Protein AF-A0A2T1NBY7-F1 (afdb_monomer)

Radius of gyration: 19.7 Å; Cα contacts (8 Å, |Δi|>4): 237; chains: 1; bounding box: 70×28×47 Å

Secondary structure (DSSP, 8-state):
-HHHHHHHHHHHHHHHHHHHHHHHT-S-EEEE--GGGEEEETTEEEEEEEEE-SSTT-SEEEEEEEE--TTGGG--HHHHSEEE-GGGS--B-HHHHSTTS-HHHHHHHHHH-S-EEEEEEPPGGG-TT---TT--EEEEEEEEEEEEES------SSS-TT--

Foldseek 3Di:
DVVVVVVVVVVVVVVVVVVVVVLVPQQEAEEEAEPVQWDDDDQWIKGKDWAQAPPPVFGIKIWIWIQDDDPSVPDAPQRQFDFDQPVVDDHDHCHPPCNPPHQVRVQVSLQSHNWYKYKYFDPPVPCPPDPDPRRGITITIIDTPGMDTHDDDDCPDPDDPNDD

pLDDT: mean 77.25, std 17.57, range [37.25, 96.12]

Structure (mmCIF, N/CA/C/O backbone):
data_AF-A0A2T1NBY7-F1
#
_entry.id   AF-A0A2T1NBY7-F1
#
loop_
_atom_site.group_PDB
_atom_site.id
_atom_site.type_symbol
_atom_site.label_atom_id
_atom_site.label_alt_id
_atom_site.label_comp_id
_atom_site.label_asym_id
_atom_site.label_entity_id
_atom_site.label_seq_id
_atom_site.pdbx_PDB_ins_code
_atom_site.Cartn_x
_atom_site.Cartn_y
_atom_site.Cartn_z
_atom_site.occupancy
_atom_site.B_iso_or_equiv
_atom_site.auth_seq_id
_atom_site.auth_comp_id
_atom_site.auth_asym_id
_atom_site.auth_atom_id
_atom_site.pdbx_PDB_model_num
ATOM 1 N N . MET A 1 1 ? -47.421 11.038 14.781 1.00 55.09 1 MET A N 1
ATOM 2 C CA . MET A 1 1 ? -46.393 10.100 15.296 1.00 55.09 1 MET A CA 1
ATOM 3 C C . MET A 1 1 ? -46.139 8.889 14.393 1.00 55.09 1 MET A C 1
ATOM 5 O O . MET A 1 1 ? -44.978 8.631 14.119 1.00 55.09 1 MET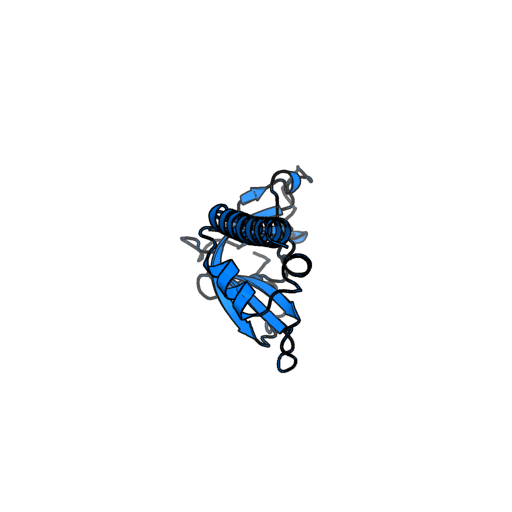 A O 1
ATOM 9 N N . LYS A 1 2 ? -47.152 8.184 13.850 1.00 57.88 2 LYS A N 1
ATOM 10 C CA . LYS A 1 2 ? -46.925 7.004 12.975 1.00 57.88 2 LYS A CA 1
ATOM 11 C C . LYS A 1 2 ? -46.139 7.286 11.675 1.00 57.88 2 LYS A C 1
ATOM 13 O O . LYS A 1 2 ? -45.288 6.488 11.311 1.00 57.88 2 LYS A O 1
ATOM 18 N N . LYS A 1 3 ? -46.366 8.426 11.003 1.00 56.09 3 LYS A N 1
ATOM 19 C CA . LYS A 1 3 ? -45.657 8.783 9.751 1.00 56.09 3 LYS A CA 1
ATOM 20 C C . LYS A 1 3 ? -44.161 9.077 9.953 1.00 56.09 3 LYS A C 1
ATOM 22 O O . LYS A 1 3 ? -43.356 8.705 9.111 1.00 56.09 3 LYS A O 1
ATOM 27 N N . SER A 1 4 ? -43.781 9.682 11.080 1.00 57.12 4 SER A N 1
ATOM 28 C CA . SER A 1 4 ? -42.384 10.027 11.389 1.00 57.12 4 SER A CA 1
ATOM 29 C C . SER A 1 4 ? -41.517 8.791 11.651 1.00 57.12 4 SER A C 1
ATOM 31 O O . SER A 1 4 ? -40.370 8.753 11.226 1.00 57.12 4 SER A O 1
ATOM 33 N N . ILE A 1 5 ? -42.080 7.753 12.281 1.00 62.75 5 ILE A N 1
ATOM 34 C CA . ILE A 1 5 ? -41.383 6.479 12.535 1.00 62.75 5 ILE A CA 1
ATOM 35 C C . ILE A 1 5 ? -41.099 5.742 11.218 1.00 62.75 5 ILE A C 1
ATOM 37 O O . ILE A 1 5 ? -40.016 5.195 11.037 1.00 62.75 5 ILE A O 1
ATOM 41 N N . ILE A 1 6 ? -42.044 5.786 10.273 1.00 64.69 6 ILE A N 1
ATOM 42 C CA . ILE A 1 6 ? -41.885 5.174 8.947 1.00 64.69 6 ILE A CA 1
ATOM 43 C C . ILE A 1 6 ? -40.758 5.862 8.165 1.00 64.69 6 ILE A C 1
ATOM 45 O O . ILE A 1 6 ? -39.926 5.180 7.577 1.00 64.69 6 ILE A O 1
ATOM 49 N N . ILE A 1 7 ? -40.678 7.196 8.208 1.00 63.38 7 ILE A N 1
ATOM 50 C CA . ILE A 1 7 ? -39.623 7.960 7.518 1.00 63.38 7 ILE A CA 1
ATOM 51 C C . ILE A 1 7 ? -38.240 7.656 8.111 1.00 63.38 7 ILE A C 1
ATOM 53 O O . ILE A 1 7 ? -37.296 7.429 7.360 1.00 63.38 7 ILE A O 1
ATOM 57 N N . ILE A 1 8 ? -38.124 7.587 9.442 1.00 64.56 8 ILE A N 1
ATOM 58 C CA . ILE A 1 8 ? -36.864 7.245 10.125 1.00 64.56 8 ILE A CA 1
ATOM 59 C C . ILE A 1 8 ? -36.434 5.811 9.785 1.00 64.56 8 ILE A C 1
ATOM 61 O O . ILE A 1 8 ? -35.259 5.564 9.520 1.00 64.56 8 ILE A O 1
ATOM 65 N N . SER A 1 9 ? -37.384 4.875 9.730 1.00 59.69 9 SER A N 1
ATOM 66 C CA . SER A 1 9 ? -37.110 3.486 9.360 1.00 59.69 9 SER A CA 1
ATOM 67 C C . SER A 1 9 ? -36.673 3.351 7.897 1.00 59.69 9 SER A C 1
ATOM 69 O O . SER A 1 9 ? -35.717 2.628 7.629 1.00 59.69 9 SER A O 1
ATOM 71 N N . LEU A 1 10 ? -37.292 4.087 6.964 1.00 60.09 10 LEU A N 1
ATOM 72 C CA . LEU A 1 10 ? -36.858 4.122 5.562 1.00 60.09 10 LEU A CA 1
ATOM 73 C C . LEU A 1 10 ? -35.451 4.712 5.405 1.00 60.09 10 LEU A C 1
ATOM 75 O O . LEU A 1 10 ? -34.654 4.185 4.631 1.00 60.09 10 LEU A O 1
ATOM 79 N N . LEU A 1 11 ? -35.128 5.765 6.161 1.00 62.56 11 LEU A N 1
ATOM 80 C CA . LEU A 1 11 ? -33.793 6.363 6.160 1.00 62.56 11 LEU A CA 1
ATOM 81 C C . LEU A 1 11 ? -32.736 5.364 6.646 1.00 62.56 11 LEU A C 1
ATOM 83 O O . LEU A 1 11 ? -31.733 5.165 5.966 1.00 62.56 11 LEU A O 1
ATOM 87 N N . LEU A 1 12 ? -32.992 4.659 7.750 1.00 61.12 12 LEU A N 1
ATOM 88 C CA . LEU A 1 12 ? -32.092 3.624 8.276 1.00 61.12 12 LEU A CA 1
ATOM 89 C C . LEU A 1 12 ? -31.855 2.477 7.284 1.00 61.12 12 LEU A C 1
ATOM 91 O O . LEU A 1 12 ? -30.714 2.059 7.100 1.00 61.12 12 LEU A O 1
ATOM 95 N N . VAL A 1 13 ? -32.901 2.005 6.599 1.00 58.41 13 VAL A N 1
ATOM 96 C CA . VAL A 1 13 ? -32.767 0.956 5.574 1.00 58.41 13 VAL A CA 1
ATOM 97 C C . VAL A 1 13 ? -31.959 1.460 4.375 1.00 58.41 13 VAL A C 1
ATOM 99 O O . VAL A 1 13 ? -31.085 0.749 3.888 1.00 58.41 13 VAL A O 1
ATOM 102 N N . SER A 1 14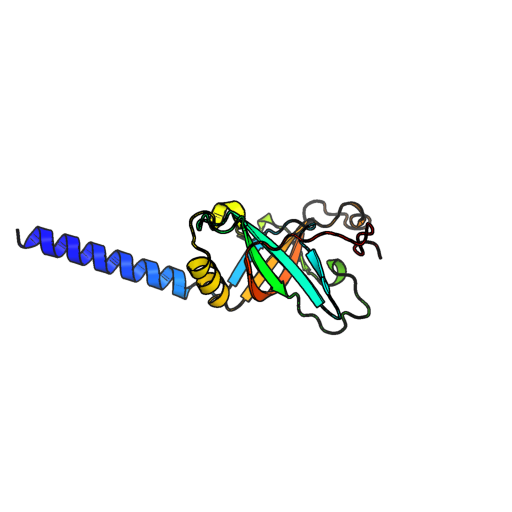 ? -32.181 2.700 3.931 1.00 58.06 14 SER A N 1
ATOM 103 C CA . SER A 1 14 ? -31.444 3.269 2.795 1.00 58.06 14 SER A CA 1
ATOM 104 C C . SER A 1 14 ? -29.946 3.453 3.073 1.00 58.06 14 SER A C 1
ATOM 106 O O . SER A 1 14 ? -29.131 3.194 2.191 1.00 58.06 14 SER A O 1
ATOM 108 N N . VAL A 1 15 ? -29.570 3.817 4.306 1.00 57.75 15 VAL A N 1
ATOM 109 C CA . VAL A 1 15 ? -28.163 3.941 4.728 1.00 57.75 15 VAL A CA 1
ATOM 110 C C . VAL A 1 15 ? -27.475 2.572 4.782 1.00 57.75 15 VAL A C 1
ATOM 112 O O . VAL A 1 15 ? -26.313 2.448 4.405 1.00 57.75 15 VAL A O 1
ATOM 115 N N . LEU A 1 16 ? -28.189 1.525 5.207 1.00 55.16 16 LEU A N 1
ATOM 116 C CA . LEU A 1 16 ? -27.653 0.160 5.249 1.00 55.16 16 LEU A CA 1
ATOM 117 C C . LEU A 1 16 ? -27.436 -0.428 3.846 1.00 55.16 16 LEU A C 1
ATOM 119 O O . LEU A 1 16 ? -26.440 -1.113 3.624 1.00 55.16 16 LEU A O 1
ATOM 123 N N . VAL A 1 17 ? -28.334 -0.142 2.898 1.00 53.25 17 VAL A N 1
ATOM 124 C CA . VAL A 1 17 ? -28.222 -0.626 1.510 1.00 53.25 17 VAL A CA 1
ATOM 125 C C . VAL A 1 17 ? -27.058 0.050 0.781 1.00 53.25 17 VAL A C 1
ATOM 127 O O . VAL A 1 17 ? -26.239 -0.638 0.178 1.00 53.25 17 VAL A O 1
ATOM 130 N N . THR A 1 18 ? -26.899 1.371 0.906 1.00 52.09 18 THR A N 1
ATOM 131 C CA . THR A 1 18 ? -25.773 2.081 0.270 1.00 52.09 18 THR A CA 1
ATOM 132 C C . THR A 1 18 ? -24.419 1.713 0.880 1.00 52.09 18 THR A C 1
ATOM 134 O O . THR A 1 18 ? -23.425 1.633 0.157 1.00 52.09 18 THR A O 1
ATOM 137 N N . ALA A 1 19 ? -24.366 1.427 2.186 1.00 52.44 19 ALA A N 1
ATOM 138 C CA . ALA A 1 19 ? -23.160 0.914 2.834 1.00 52.44 19 ALA A CA 1
ATOM 139 C C . ALA A 1 19 ? -22.764 -0.474 2.298 1.00 52.44 19 ALA A C 1
ATOM 141 O O . ALA A 1 19 ? -21.585 -0.713 2.037 1.00 52.44 19 ALA A O 1
ATOM 142 N N . GLN A 1 20 ? -23.733 -1.371 2.077 1.00 46.75 20 GLN A N 1
ATOM 143 C CA . GLN A 1 20 ? -23.472 -2.686 1.481 1.00 46.75 20 GLN A CA 1
ATOM 144 C C . GLN A 1 20 ? -23.059 -2.594 0.008 1.00 46.75 20 GLN A C 1
ATOM 146 O O . GLN A 1 20 ? -22.158 -3.320 -0.405 1.00 46.75 20 GLN A O 1
ATOM 151 N N . ASP A 1 21 ? -23.638 -1.683 -0.775 1.00 45.06 21 ASP A N 1
ATOM 152 C CA . ASP A 1 21 ? -23.260 -1.499 -2.182 1.00 45.06 21 ASP A CA 1
ATOM 153 C C . ASP A 1 21 ? -21.846 -0.917 -2.344 1.00 45.06 21 ASP A C 1
ATOM 155 O O . ASP A 1 21 ? -21.117 -1.318 -3.256 1.00 45.06 21 ASP A O 1
ATOM 159 N N . LYS A 1 22 ? -21.396 -0.058 -1.416 1.00 46.72 22 LYS A N 1
ATOM 160 C CA . LYS A 1 22 ? -19.999 0.411 -1.381 1.00 46.72 22 LYS A CA 1
ATOM 161 C C . LYS A 1 22 ? -19.016 -0.735 -1.089 1.00 46.72 22 LYS A C 1
ATOM 163 O O . LYS A 1 22 ? -17.926 -0.757 -1.649 1.00 46.72 22 LYS A O 1
ATOM 168 N N . ILE A 1 23 ? -19.424 -1.712 -0.272 1.00 49.00 23 ILE A N 1
ATOM 169 C CA . ILE A 1 23 ? -18.647 -2.927 0.039 1.00 49.00 23 ILE A CA 1
ATOM 170 C C . ILE A 1 23 ? -18.718 -3.954 -1.110 1.00 49.00 23 ILE A C 1
ATOM 172 O O . ILE A 1 23 ? -17.794 -4.736 -1.304 1.00 49.00 23 ILE A O 1
ATOM 176 N N . ARG A 1 24 ? -19.794 -3.967 -1.910 1.00 41.50 24 ARG A N 1
ATOM 177 C CA . ARG A 1 24 ? -19.996 -4.953 -2.989 1.00 41.50 24 ARG A CA 1
ATOM 178 C C . ARG A 1 24 ? -19.312 -4.582 -4.312 1.00 41.50 24 ARG A C 1
ATOM 180 O O . ARG A 1 24 ? -19.078 -5.472 -5.127 1.00 41.50 24 ARG A O 1
ATOM 187 N N . ASN A 1 25 ? -18.952 -3.312 -4.513 1.00 48.59 25 ASN A N 1
ATOM 188 C CA . ASN A 1 25 ? -18.235 -2.828 -5.705 1.00 48.59 25 ASN A CA 1
ATOM 189 C C . ASN A 1 25 ? -16.700 -2.759 -5.558 1.00 48.59 25 ASN A C 1
ATOM 191 O O . ASN A 1 25 ? -16.013 -2.343 -6.488 1.00 48.59 25 ASN A O 1
ATOM 195 N N . SER A 1 26 ? -16.128 -3.206 -4.440 1.00 59.12 26 SER A N 1
ATOM 196 C CA . SER A 1 26 ? -14.699 -3.071 -4.125 1.00 59.12 26 SER A CA 1
ATOM 197 C C . SER A 1 26 ? -13.826 -4.189 -4.732 1.00 59.12 26 SER A C 1
ATOM 199 O O . SER A 1 26 ? -13.083 -4.881 -4.034 1.00 59.12 26 SER A O 1
ATOM 201 N N . ASN A 1 27 ? -13.935 -4.435 -6.043 1.00 79.31 27 ASN A N 1
ATOM 202 C CA . ASN A 1 27 ? -13.126 -5.472 -6.705 1.00 79.31 27 ASN A CA 1
ATOM 203 C C . ASN A 1 27 ? -11.653 -5.076 -6.869 1.00 79.31 27 ASN A C 1
ATOM 205 O O . ASN A 1 27 ? -10.809 -5.963 -7.012 1.00 79.31 27 ASN A O 1
ATOM 209 N N . GLU A 1 28 ? -11.364 -3.777 -6.915 1.00 89.88 28 GLU A N 1
ATOM 210 C CA . GLU A 1 28 ? -10.041 -3.210 -7.166 1.00 89.88 28 GLU A CA 1
ATOM 211 C C . GLU A 1 28 ? -9.844 -1.970 -6.286 1.00 89.88 28 GLU A C 1
ATOM 213 O O . GLU A 1 28 ? -10.770 -1.177 -6.119 1.00 89.88 28 GLU A O 1
ATOM 218 N N . LEU A 1 29 ? -8.647 -1.818 -5.722 1.00 93.56 29 LEU A N 1
ATOM 219 C CA . LEU A 1 29 ? -8.209 -0.626 -4.998 1.00 93.56 29 LEU A CA 1
ATOM 220 C C . LEU A 1 29 ? -6.885 -0.152 -5.575 1.00 93.56 29 LEU A C 1
ATOM 222 O O . LEU A 1 29 ? -5.963 -0.950 -5.714 1.00 93.56 29 LEU A O 1
ATOM 226 N N . TYR A 1 30 ? -6.771 1.143 -5.839 1.00 94.69 30 TYR A N 1
ATOM 227 C CA . TYR A 1 30 ? -5.539 1.773 -6.297 1.00 94.69 30 TYR A CA 1
ATOM 228 C C . TYR A 1 30 ? -5.043 2.722 -5.211 1.00 94.69 30 TYR A C 1
ATOM 230 O O . TYR A 1 30 ? -5.732 3.680 -4.866 1.00 94.69 30 TYR A O 1
ATOM 238 N N . ILE A 1 31 ? -3.868 2.451 -4.648 1.00 96.12 31 ILE A N 1
ATOM 239 C CA . ILE A 1 31 ? -3.284 3.235 -3.556 1.00 96.12 31 ILE A CA 1
ATOM 240 C C . ILE A 1 31 ? -2.008 3.891 -4.055 1.00 96.12 31 ILE A C 1
ATOM 242 O O . ILE A 1 31 ? -1.108 3.213 -4.549 1.00 96.12 31 ILE A O 1
ATOM 246 N N . TYR A 1 32 ? -1.905 5.203 -3.879 1.00 95.25 32 TYR A N 1
ATOM 247 C CA . TYR A 1 32 ? -0.649 5.902 -4.093 1.00 95.25 32 TYR A CA 1
ATOM 248 C C . TYR A 1 32 ? 0.249 5.776 -2.863 1.00 95.25 32 TYR A C 1
ATOM 250 O O . TYR A 1 32 ? -0.145 6.148 -1.756 1.00 95.25 32 TYR A O 1
ATOM 258 N N . ILE A 1 33 ? 1.464 5.273 -3.063 1.00 94.19 33 ILE A N 1
ATOM 259 C CA . ILE A 1 33 ? 2.501 5.144 -2.039 1.00 94.19 33 ILE A CA 1
ATOM 260 C C . ILE A 1 33 ? 3.771 5.785 -2.585 1.00 94.19 33 ILE A C 1
ATOM 262 O O . ILE A 1 33 ? 4.161 5.503 -3.711 1.00 94.19 33 ILE A O 1
ATOM 266 N N . GLU A 1 34 ? 4.437 6.632 -1.804 1.00 88.25 34 GLU A N 1
ATOM 267 C CA . GLU A 1 34 ? 5.725 7.217 -2.200 1.00 88.25 34 GLU A CA 1
ATOM 268 C C . GLU A 1 34 ? 6.806 6.142 -2.393 1.00 88.25 34 GLU A C 1
ATOM 270 O O . GLU A 1 34 ? 6.856 5.150 -1.665 1.00 88.25 34 GLU A O 1
ATOM 275 N N . ASN A 1 35 ? 7.707 6.347 -3.355 1.00 81.69 35 ASN A N 1
ATOM 276 C CA . ASN A 1 35 ? 8.709 5.347 -3.747 1.00 81.69 35 ASN A CA 1
ATOM 277 C C . ASN A 1 35 ? 9.734 5.029 -2.644 1.00 81.69 35 ASN A C 1
ATOM 279 O O . ASN A 1 35 ? 10.396 3.995 -2.689 1.00 81.69 35 ASN A O 1
ATOM 283 N N . THR A 1 36 ? 9.842 5.901 -1.645 1.00 81.62 36 THR A N 1
ATOM 284 C CA . THR A 1 36 ? 10.651 5.738 -0.434 1.00 81.62 36 THR A CA 1
ATOM 285 C C . THR A 1 36 ? 10.092 4.683 0.519 1.00 81.62 36 THR A C 1
ATOM 287 O O . THR A 1 36 ? 10.841 4.161 1.338 1.00 81.62 36 THR A O 1
ATOM 290 N N . ASN A 1 37 ? 8.811 4.323 0.397 1.00 87.50 37 ASN A N 1
ATOM 291 C CA . ASN A 1 37 ? 8.153 3.338 1.258 1.00 87.50 37 ASN A CA 1
ATOM 292 C C . ASN A 1 37 ? 8.136 1.934 0.636 1.00 87.50 37 ASN A C 1
ATOM 294 O O . ASN A 1 37 ? 7.167 1.181 0.767 1.00 87.50 37 ASN A O 1
ATOM 298 N N . PHE A 1 38 ? 9.212 1.585 -0.067 1.00 87.50 38 PHE A N 1
ATOM 299 C CA . PHE A 1 38 ? 9.431 0.255 -0.617 1.00 87.50 38 PHE A CA 1
ATOM 300 C C . PHE A 1 38 ? 10.618 -0.405 0.080 1.00 87.50 38 PHE A C 1
ATOM 302 O O . PHE A 1 38 ? 11.657 0.212 0.307 1.00 87.50 38 PHE A O 1
ATOM 309 N N . ILE A 1 39 ? 10.459 -1.682 0.411 1.00 85.00 39 ILE A N 1
ATOM 310 C CA . ILE A 1 39 ? 11.435 -2.489 1.138 1.00 85.00 39 ILE A CA 1
ATOM 311 C C . ILE A 1 39 ? 11.750 -3.721 0.299 1.00 85.00 39 ILE A C 1
ATOM 313 O O . ILE A 1 39 ? 10.844 -4.425 -0.154 1.00 85.00 39 ILE A O 1
ATOM 317 N N . SER A 1 40 ? 13.037 -4.008 0.122 1.00 78.81 40 SER A N 1
ATOM 318 C CA . SER A 1 40 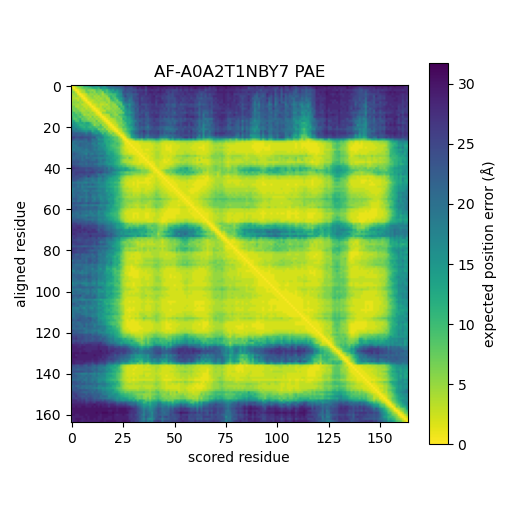? 13.485 -5.273 -0.456 1.00 78.81 40 SER A CA 1
ATOM 319 C C . SER A 1 40 ? 13.526 -6.352 0.623 1.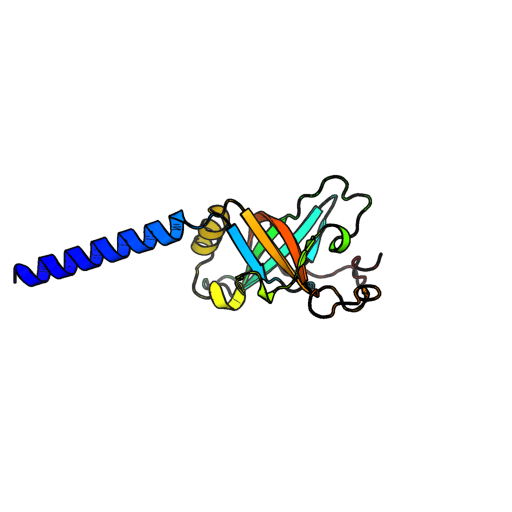00 78.81 40 SER A C 1
ATOM 321 O O . SER A 1 40 ? 14.119 -6.156 1.682 1.00 78.81 40 SER A O 1
ATOM 323 N N . GLY A 1 41 ? 12.909 -7.495 0.349 1.00 71.62 41 GLY A N 1
ATOM 324 C CA . GLY A 1 41 ? 13.035 -8.721 1.129 1.00 71.62 41 GLY A CA 1
ATOM 325 C C . GLY A 1 41 ? 13.814 -9.789 0.364 1.00 71.62 41 GLY A C 1
ATOM 326 O O . GLY A 1 41 ? 14.264 -9.577 -0.763 1.00 71.62 41 GLY A O 1
ATOM 327 N N . VAL A 1 42 ? 13.951 -10.972 0.967 1.00 70.75 42 VAL A N 1
ATOM 328 C CA . VAL A 1 42 ? 14.423 -12.161 0.244 1.00 70.75 42 VAL A CA 1
ATOM 329 C C . VAL A 1 42 ? 13.325 -12.562 -0.738 1.00 70.75 42 VAL A C 1
ATOM 331 O O . VAL A 1 42 ? 12.214 -12.876 -0.311 1.00 70.75 42 VAL A O 1
ATOM 334 N N . LEU A 1 43 ? 13.623 -12.515 -2.041 1.00 72.50 43 LEU A N 1
ATOM 335 C CA . LEU A 1 43 ? 12.693 -12.889 -3.117 1.00 72.50 43 LEU A CA 1
ATOM 336 C C . LEU A 1 43 ? 11.341 -12.159 -3.062 1.00 72.50 43 LEU A C 1
ATOM 338 O O . LEU A 1 43 ? 10.314 -12.730 -3.418 1.00 72.50 43 LEU A O 1
ATOM 342 N N . SER A 1 44 ? 11.314 -10.917 -2.582 1.00 77.44 44 SER A N 1
ATOM 343 C CA . SER A 1 44 ? 10.089 -10.115 -2.505 1.00 77.44 44 SER A CA 1
ATOM 344 C C . SER A 1 44 ? 10.409 -8.629 -2.457 1.00 77.44 44 SER A C 1
ATOM 346 O O . SER A 1 44 ? 11.445 -8.217 -1.934 1.00 77.44 44 SER A O 1
ATOM 348 N N . TYR A 1 45 ? 9.486 -7.820 -2.965 1.00 87.19 45 TYR A N 1
ATOM 349 C CA . TYR A 1 45 ? 9.439 -6.394 -2.674 1.00 87.19 45 TYR A CA 1
ATOM 350 C C . TYR A 1 45 ? 8.150 -6.106 -1.918 1.00 87.19 45 TYR A C 1
ATOM 352 O O . TYR A 1 45 ? 7.087 -6.594 -2.292 1.00 87.19 45 TYR A O 1
ATOM 360 N N . ASN A 1 46 ? 8.238 -5.306 -0.862 1.00 89.75 46 ASN A N 1
ATOM 361 C CA . ASN A 1 46 ? 7.077 -4.866 -0.106 1.00 89.75 46 ASN A CA 1
ATOM 362 C C . ASN A 1 46 ? 6.919 -3.358 -0.259 1.00 89.75 46 ASN A C 1
ATOM 364 O O . ASN A 1 46 ? 7.889 -2.623 -0.112 1.00 89.7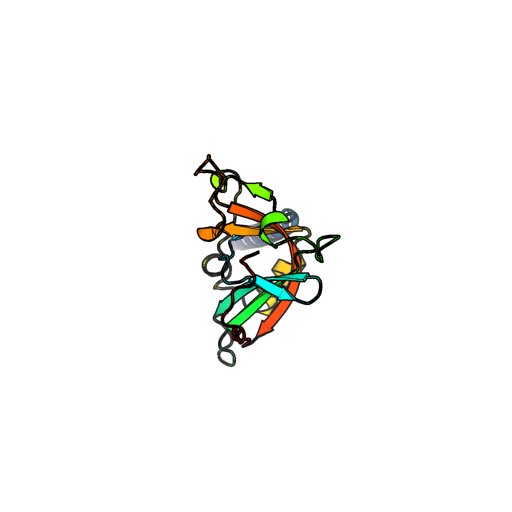5 46 ASN A O 1
ATOM 368 N N . ALA A 1 47 ? 5.702 -2.901 -0.515 1.00 93.19 47 ALA A N 1
ATOM 369 C CA . ALA A 1 47 ? 5.317 -1.510 -0.335 1.00 93.19 47 ALA A CA 1
ATOM 370 C C . ALA A 1 47 ? 4.593 -1.371 1.004 1.00 93.19 47 ALA A C 1
ATOM 372 O O . ALA A 1 47 ? 3.935 -2.310 1.459 1.00 93.19 47 ALA A O 1
ATOM 373 N N . TYR A 1 48 ? 4.683 -0.208 1.636 1.00 94.62 48 TYR A N 1
ATOM 374 C CA . TYR A 1 48 ? 3.915 0.064 2.843 1.00 94.62 48 TYR A CA 1
ATOM 375 C C . TYR A 1 48 ? 3.463 1.518 2.919 1.00 94.62 48 TYR A C 1
ATOM 377 O O . TYR A 1 48 ? 4.019 2.398 2.270 1.00 94.62 48 TYR A O 1
ATOM 385 N N . PHE A 1 49 ? 2.447 1.780 3.731 1.00 94.38 49 PHE A N 1
ATOM 386 C CA . PHE A 1 49 ? 2.149 3.131 4.192 1.00 94.38 49 PHE A CA 1
ATOM 387 C C . PHE A 1 49 ? 1.862 3.122 5.688 1.00 94.38 49 PHE A C 1
ATOM 389 O O . PHE A 1 49 ? 1.432 2.109 6.249 1.00 94.38 49 PHE A O 1
ATOM 396 N N . SER A 1 50 ? 2.074 4.271 6.320 1.00 93.00 50 SER A N 1
ATOM 397 C CA . SER A 1 50 ? 1.894 4.456 7.757 1.00 93.00 50 SER A CA 1
ATOM 398 C C . SER A 1 50 ? 0.805 5.489 8.021 1.00 93.00 50 SER A C 1
ATOM 400 O O . SER A 1 50 ? 0.764 6.536 7.373 1.00 93.00 50 SER A O 1
ATOM 402 N N . ILE A 1 51 ? -0.065 5.216 8.990 1.00 93.44 51 ILE A N 1
ATOM 403 C CA . ILE A 1 51 ? -1.086 6.157 9.465 1.00 93.44 51 ILE A CA 1
ATOM 404 C C . ILE A 1 51 ? -0.894 6.362 10.970 1.00 93.44 51 ILE A C 1
ATOM 406 O O . ILE A 1 51 ? -0.680 5.377 11.680 1.00 93.44 51 ILE A O 1
ATOM 410 N N . PRO A 1 52 ? -0.973 7.604 11.487 1.00 92.00 52 PRO A N 1
ATOM 411 C CA . PRO A 1 52 ? -0.977 7.843 12.927 1.00 92.00 52 PRO A CA 1
ATOM 412 C C . PRO A 1 52 ? -2.064 7.021 13.626 1.00 92.00 52 PRO A C 1
ATOM 414 O O . PRO A 1 52 ? -3.220 7.018 13.203 1.00 92.00 52 PRO A O 1
ATOM 417 N N . SER A 1 53 ? -1.701 6.325 14.701 1.00 90.81 53 SER A N 1
ATOM 418 C CA . SER A 1 53 ? -2.649 5.467 15.411 1.00 90.81 53 SER A CA 1
ATOM 419 C C . SER A 1 53 ? -3.677 6.314 16.166 1.00 90.81 53 SER A C 1
ATOM 421 O O . SER A 1 53 ? -3.332 7.229 16.914 1.00 90.81 53 SER A O 1
ATOM 423 N N . ILE A 1 54 ? -4.960 5.970 16.020 1.00 90.75 54 ILE A N 1
ATOM 424 C CA . ILE A 1 54 ? -6.040 6.543 16.843 1.00 90.75 54 ILE A CA 1
ATOM 425 C C . ILE A 1 54 ? -5.921 6.056 18.299 1.00 90.75 54 ILE A C 1
ATOM 427 O O . ILE A 1 54 ? -6.268 6.769 19.244 1.00 90.75 54 ILE A O 1
ATOM 431 N N . ASP A 1 55 ? -5.411 4.837 18.495 1.00 88.62 55 ASP A N 1
ATOM 432 C CA . ASP A 1 55 ? -5.095 4.308 19.817 1.00 88.62 55 ASP A CA 1
ATOM 433 C C . ASP A 1 55 ? -3.809 4.955 20.335 1.00 88.62 55 ASP A C 1
ATOM 435 O O . ASP A 1 55 ? -2.721 4.672 19.835 1.00 88.62 55 ASP A O 1
ATOM 439 N N . LYS A 1 56 ? -3.955 5.786 21.373 1.00 90.00 56 LYS A N 1
ATOM 440 C CA . LYS A 1 56 ? -2.883 6.578 21.997 1.00 90.00 56 LYS A CA 1
ATOM 441 C C . LYS A 1 56 ? -1.742 5.749 22.591 1.00 90.00 56 LYS A C 1
ATOM 443 O O . LYS A 1 56 ? -0.726 6.324 22.968 1.00 90.00 56 LYS A O 1
ATOM 448 N N . ARG A 1 57 ? -1.913 4.430 22.739 1.00 90.38 57 ARG A N 1
ATOM 449 C CA . ARG A 1 57 ? -0.843 3.528 23.193 1.00 90.38 57 ARG A CA 1
ATOM 450 C C . ARG A 1 57 ? 0.233 3.316 22.133 1.00 90.38 57 ARG A C 1
ATOM 452 O O . ARG A 1 57 ? 1.332 2.913 22.491 1.00 90.38 57 ARG A O 1
ATOM 459 N N . PHE A 1 58 ? -0.097 3.575 20.871 1.00 91.25 58 PHE A N 1
ATOM 460 C CA . PHE A 1 58 ? 0.775 3.371 19.724 1.00 91.25 58 PHE A CA 1
ATOM 461 C C . PHE A 1 58 ? 0.988 4.698 18.990 1.00 91.25 58 PHE A C 1
ATOM 463 O O . PHE A 1 58 ? 0.117 5.568 18.992 1.00 91.25 58 PHE A O 1
ATOM 470 N N . GLN A 1 59 ? 2.142 4.858 18.356 1.00 89.44 59 GLN A N 1
ATOM 471 C CA . GLN A 1 59 ? 2.475 6.008 17.518 1.00 89.44 59 GLN A CA 1
ATOM 472 C C . GLN A 1 59 ? 1.835 5.889 16.131 1.00 89.44 59 GLN A C 1
ATOM 474 O O . GLN A 1 59 ? 1.292 6.865 15.608 1.00 89.44 59 GLN A O 1
ATOM 479 N N . GLY A 1 60 ? 1.862 4.696 15.534 1.00 91.56 60 GLY A N 1
ATOM 480 C CA . GLY A 1 60 ? 1.421 4.510 14.156 1.00 91.56 60 GLY A CA 1
ATOM 481 C C . GLY A 1 60 ? 1.110 3.071 13.775 1.00 91.56 60 GLY A C 1
ATOM 482 O O . GLY A 1 60 ? 1.598 2.113 14.373 1.00 91.56 60 GLY A O 1
ATOM 483 N N . ASP A 1 61 ? 0.303 2.948 12.729 1.00 94.19 61 ASP A N 1
ATOM 484 C CA . ASP A 1 61 ? -0.103 1.697 12.111 1.00 94.19 61 ASP A CA 1
ATOM 485 C C . ASP A 1 61 ? 0.507 1.608 10.712 1.00 94.19 61 ASP A C 1
ATOM 487 O O . ASP A 1 61 ? 0.284 2.490 9.882 1.00 94.19 61 ASP A O 1
ATOM 491 N N . ASN A 1 62 ? 1.256 0.542 10.442 1.00 94.44 62 ASN A N 1
ATOM 492 C CA . ASN A 1 62 ? 1.905 0.284 9.160 1.00 94.44 62 ASN A CA 1
ATOM 493 C C . ASN A 1 62 ? 1.172 -0.826 8.412 1.00 94.44 62 ASN A C 1
ATOM 495 O O . ASN A 1 62 ? 0.994 -1.916 8.955 1.00 94.44 62 ASN A O 1
ATOM 499 N N . TYR A 1 63 ? 0.775 -0.561 7.172 1.00 95.75 63 TYR A N 1
ATOM 500 C CA . TYR A 1 63 ? 0.031 -1.480 6.312 1.00 95.75 63 TYR A CA 1
ATOM 501 C C . TYR A 1 63 ? 0.924 -1.917 5.160 1.00 95.75 63 TYR A C 1
ATOM 503 O O . TYR A 1 63 ? 1.440 -1.067 4.437 1.00 95.75 63 TYR A O 1
ATOM 511 N N . TYR A 1 64 ? 1.097 -3.225 4.992 1.00 95.06 64 TYR A N 1
ATOM 512 C CA . TYR A 1 64 ? 2.094 -3.794 4.090 1.00 95.06 64 TYR A CA 1
ATOM 513 C C . TYR A 1 64 ? 1.460 -4.528 2.914 1.00 95.06 64 TYR A C 1
ATOM 515 O O . TYR A 1 64 ? 0.449 -5.220 3.048 1.00 95.06 64 TYR A O 1
ATOM 523 N N . PHE A 1 65 ? 2.114 -4.421 1.763 1.00 94.81 65 PHE A N 1
ATOM 524 C CA . PHE A 1 65 ? 1.678 -4.985 0.496 1.00 94.81 65 PHE A CA 1
ATOM 525 C C . PHE A 1 65 ? 2.852 -5.690 -0.169 1.00 94.81 65 PHE A C 1
ATOM 527 O O . PHE A 1 65 ? 3.861 -5.060 -0.472 1.00 94.81 65 PHE A O 1
ATOM 534 N N . ASN A 1 66 ? 2.713 -6.985 -0.417 1.00 92.12 66 ASN A N 1
ATOM 535 C CA . ASN A 1 66 ? 3.714 -7.770 -1.123 1.00 92.12 66 ASN A CA 1
ATOM 536 C C . ASN A 1 66 ? 3.513 -7.645 -2.642 1.00 92.12 66 ASN A C 1
ATOM 538 O O . ASN A 1 66 ? 2.388 -7.763 -3.137 1.00 92.12 66 ASN A O 1
ATOM 542 N N . ILE A 1 67 ? 4.599 -7.412 -3.372 1.00 88.81 67 ILE A N 1
ATOM 543 C CA . ILE A 1 67 ? 4.650 -7.380 -4.834 1.00 88.81 67 ILE A CA 1
ATOM 544 C C . ILE A 1 67 ? 5.149 -8.747 -5.299 1.00 88.81 67 ILE A C 1
ATOM 546 O O . ILE A 1 67 ? 6.352 -9.007 -5.370 1.00 88.81 67 ILE A O 1
ATOM 550 N N . ASP A 1 68 ? 4.205 -9.630 -5.618 1.00 73.31 68 ASP A N 1
ATOM 551 C CA . ASP A 1 68 ? 4.518 -10.980 -6.076 1.00 73.31 68 ASP A CA 1
ATOM 552 C C . ASP A 1 68 ? 4.905 -10.980 -7.556 1.00 73.31 68 ASP A C 1
ATOM 554 O O . ASP A 1 68 ? 4.106 -10.644 -8.433 1.00 73.31 68 ASP A O 1
ATOM 558 N N . TYR A 1 69 ? 6.128 -11.423 -7.852 1.00 73.00 69 TYR A N 1
ATOM 559 C CA . TYR A 1 69 ? 6.581 -11.645 -9.220 1.00 73.00 69 TYR A CA 1
ATOM 560 C C . TYR A 1 69 ? 7.407 -12.923 -9.337 1.00 73.00 69 TYR A C 1
ATOM 56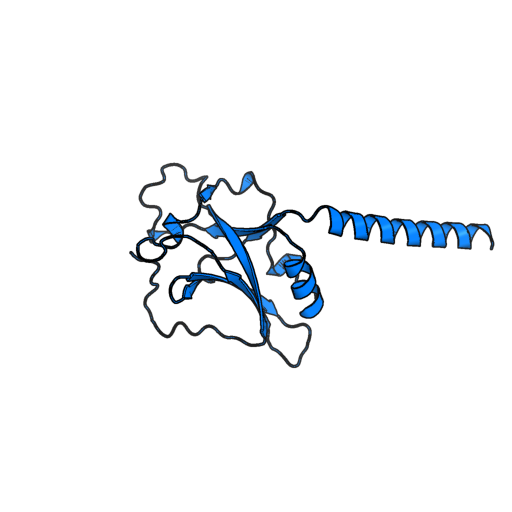2 O O . TYR A 1 69 ? 8.229 -13.252 -8.486 1.00 73.00 69 TYR A O 1
ATOM 570 N N . ARG A 1 70 ? 7.214 -13.655 -10.436 1.00 67.75 70 ARG A N 1
ATOM 571 C CA . ARG A 1 70 ? 8.061 -14.809 -10.762 1.00 67.75 70 ARG A CA 1
ATOM 572 C C . ARG A 1 70 ? 9.401 -14.307 -11.315 1.00 67.75 70 ARG A C 1
ATOM 574 O O . ARG A 1 70 ? 9.402 -13.515 -12.256 1.00 67.75 70 ARG A O 1
ATOM 581 N N . GLY A 1 71 ? 10.517 -14.798 -10.771 1.00 63.44 71 GLY A N 1
ATOM 582 C CA . GLY A 1 71 ? 11.871 -14.462 -11.242 1.00 63.44 71 GLY A CA 1
ATOM 583 C C . GLY A 1 71 ? 12.456 -13.174 -10.651 1.00 63.44 71 GLY A C 1
ATOM 584 O O . GLY A 1 71 ? 13.132 -12.434 -11.363 1.00 63.44 71 GLY A O 1
ATOM 585 N N . LEU A 1 72 ? 12.180 -12.904 -9.370 1.00 67.06 72 LEU A N 1
ATOM 586 C CA . LEU A 1 72 ? 12.686 -11.733 -8.639 1.00 67.06 72 LEU A CA 1
ATOM 587 C C . LEU A 1 72 ? 14.216 -11.688 -8.514 1.00 67.06 72 LEU A C 1
ATOM 589 O O . LEU A 1 72 ? 14.766 -10.603 -8.375 1.00 67.06 72 LEU A O 1
ATOM 593 N N . ASP A 1 73 ? 14.899 -12.826 -8.657 1.00 65.62 73 ASP A N 1
ATOM 594 C CA . ASP A 1 73 ? 16.366 -12.932 -8.602 1.00 65.62 73 ASP A CA 1
ATOM 595 C C . ASP A 1 73 ? 17.110 -12.061 -9.629 1.00 65.62 73 ASP A C 1
ATOM 597 O O . ASP A 1 73 ? 18.299 -11.800 -9.468 1.00 65.62 73 ASP A O 1
ATOM 601 N N . TYR A 1 74 ? 16.434 -11.626 -10.699 1.00 64.38 74 TYR A N 1
ATOM 602 C CA . TYR A 1 74 ? 17.082 -11.009 -11.863 1.00 64.38 74 TYR A CA 1
ATOM 603 C C . TYR A 1 74 ? 16.461 -9.679 -12.302 1.00 64.38 74 TYR A C 1
ATOM 605 O O . TYR A 1 74 ? 16.765 -9.196 -13.394 1.00 64.38 74 TYR A O 1
ATOM 613 N N . LYS A 1 75 ? 15.543 -9.101 -11.517 1.00 69.62 75 LYS A N 1
ATOM 614 C CA . LYS A 1 75 ? 14.787 -7.909 -11.927 1.00 69.62 75 LYS A CA 1
ATOM 615 C C . LYS A 1 75 ? 14.691 -6.879 -10.813 1.00 69.62 75 LYS A C 1
ATOM 617 O O . LYS A 1 75 ? 14.212 -7.182 -9.727 1.00 69.62 75 LYS A O 1
ATOM 622 N N . SER A 1 76 ? 15.051 -5.636 -11.130 1.00 76.50 76 SER A N 1
ATOM 623 C CA . SER A 1 76 ? 14.849 -4.502 -10.228 1.00 76.50 76 SER A CA 1
ATOM 624 C C . SER A 1 76 ? 13.363 -4.162 -10.090 1.00 76.50 76 SER A C 1
ATOM 626 O O . SER A 1 76 ? 12.590 -4.312 -11.040 1.00 76.50 76 SER A O 1
ATOM 628 N N . LEU A 1 77 ? 12.955 -3.658 -8.922 1.00 77.62 77 LEU A N 1
ATOM 629 C CA . LEU A 1 77 ? 11.563 -3.326 -8.583 1.00 77.62 77 LEU A CA 1
ATOM 630 C C . LEU A 1 77 ? 10.820 -2.539 -9.681 1.00 77.62 77 LEU A C 1
ATOM 632 O O . LEU A 1 77 ? 9.694 -2.874 -10.056 1.00 77.62 77 LEU A O 1
ATOM 636 N N . PHE A 1 78 ? 11.461 -1.501 -10.223 1.00 79.19 78 PHE A N 1
ATOM 637 C CA . PHE A 1 78 ? 10.856 -0.616 -11.223 1.00 79.19 78 PHE A CA 1
ATOM 638 C C . PHE A 1 78 ? 10.775 -1.240 -12.623 1.00 79.19 78 PHE A C 1
ATOM 640 O O . PHE A 1 78 ? 10.008 -0.763 -13.453 1.00 79.19 78 PHE A O 1
ATOM 647 N N . SER A 1 79 ? 11.504 -2.331 -12.879 1.00 76.31 79 SER A N 1
ATOM 648 C CA . SER A 1 79 ? 11.374 -3.116 -14.115 1.00 76.31 79 SER A CA 1
ATOM 649 C C . SER A 1 79 ? 10.188 -4.093 -14.097 1.00 76.31 79 SER A C 1
ATOM 651 O O . SER A 1 79 ? 9.824 -4.640 -15.138 1.00 76.31 79 SER A O 1
ATOM 653 N N . LEU A 1 80 ? 9.590 -4.333 -12.923 1.00 78.06 80 LEU A N 1
ATOM 654 C CA . LEU A 1 80 ? 8.4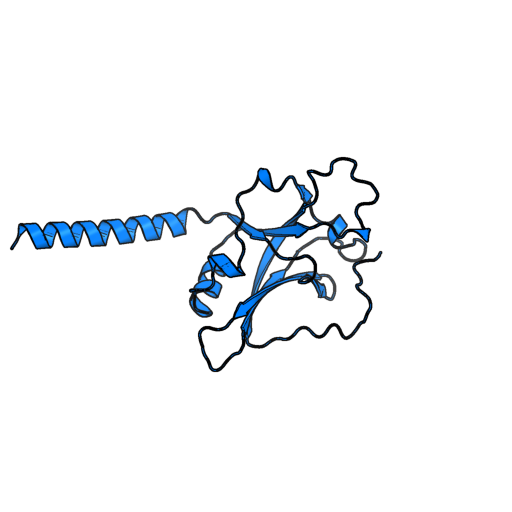99 -5.297 -12.731 1.00 78.06 80 LEU A CA 1
ATOM 655 C C . LEU A 1 80 ? 7.108 -4.685 -12.902 1.00 78.06 80 LEU A C 1
ATOM 657 O O . LEU A 1 80 ? 6.147 -5.400 -13.190 1.00 78.06 80 LEU A O 1
ATOM 661 N N . GLY A 1 81 ? 6.983 -3.381 -12.672 1.00 81.81 81 GLY A N 1
ATOM 662 C CA . GLY A 1 81 ? 5.695 -2.705 -12.713 1.00 81.81 81 GLY A CA 1
ATOM 663 C C . GLY A 1 81 ? 5.339 -2.179 -14.102 1.00 81.81 81 GLY A C 1
ATOM 664 O O . GLY A 1 81 ? 6.186 -2.026 -14.981 1.00 81.81 81 GLY A O 1
ATOM 665 N N . ASN A 1 82 ? 4.056 -1.882 -14.292 1.00 86.69 82 ASN A N 1
ATOM 666 C CA . ASN A 1 82 ? 3.551 -1.308 -15.533 1.00 86.69 82 ASN A CA 1
ATOM 667 C C . ASN A 1 82 ? 3.638 0.215 -15.476 1.00 86.69 82 ASN A C 1
ATOM 669 O O . ASN A 1 82 ? 3.123 0.827 -14.544 1.00 86.69 82 ASN A O 1
ATOM 673 N N . VAL A 1 83 ? 4.248 0.833 -16.484 1.00 87.50 83 VAL A N 1
ATOM 674 C CA . VAL A 1 83 ? 4.264 2.294 -16.608 1.00 87.50 83 VAL A CA 1
ATOM 675 C C . VAL A 1 83 ? 2.876 2.785 -17.027 1.00 87.50 83 VAL A C 1
ATOM 677 O O . VAL A 1 83 ? 2.320 2.300 -18.014 1.00 87.50 83 VAL A O 1
ATOM 680 N N . ILE A 1 84 ? 2.334 3.761 -16.300 1.00 86.69 84 ILE A N 1
ATOM 681 C CA . ILE A 1 84 ? 0.973 4.280 -16.487 1.00 86.69 84 ILE A CA 1
ATOM 682 C C . ILE A 1 84 ? 0.936 5.814 -16.568 1.00 86.69 84 ILE A C 1
ATOM 684 O O . ILE A 1 84 ? 1.823 6.507 -16.062 1.00 86.69 84 ILE A O 1
ATOM 688 N N . ASP A 1 85 ? -0.124 6.339 -17.187 1.00 85.75 85 ASP A N 1
ATOM 689 C CA . ASP A 1 85 ? -0.557 7.729 -17.013 1.00 85.75 85 ASP A CA 1
ATOM 690 C C . ASP A 1 85 ? -1.517 7.786 -15.820 1.00 85.75 85 ASP A C 1
ATOM 692 O O . ASP A 1 85 ? -2.614 7.224 -15.864 1.00 85.75 85 ASP A O 1
ATOM 696 N N . ILE A 1 86 ? -1.097 8.449 -14.742 1.00 85.31 86 ILE A N 1
ATOM 697 C CA . ILE A 1 86 ? -1.856 8.492 -13.487 1.00 85.31 86 ILE A CA 1
ATOM 698 C C . ILE A 1 86 ? -3.217 9.178 -13.643 1.00 85.31 86 ILE A C 1
ATOM 700 O O . ILE A 1 86 ? -4.139 8.863 -12.901 1.00 85.31 86 ILE A O 1
ATOM 704 N N . ASN A 1 87 ? -3.385 10.052 -14.642 1.00 86.31 87 ASN A N 1
ATOM 705 C CA . ASN A 1 87 ? -4.654 10.750 -14.871 1.00 86.31 87 ASN A CA 1
ATOM 706 C C . ASN A 1 87 ? -5.761 9.817 -15.389 1.00 86.31 87 ASN A C 1
ATOM 708 O O . ASN A 1 87 ? -6.918 10.222 -15.474 1.00 86.31 87 ASN A O 1
ATOM 712 N N . THR A 1 88 ? -5.413 8.582 -15.761 1.00 85.38 88 THR A N 1
ATOM 713 C CA . THR A 1 88 ? -6.355 7.582 -16.283 1.00 85.38 88 THR A CA 1
ATOM 714 C C . THR A 1 88 ? -6.920 6.652 -15.209 1.00 85.38 88 THR A C 1
ATOM 716 O O . THR A 1 88 ? -7.791 5.840 -15.513 1.00 85.38 88 THR A O 1
ATOM 719 N N . ILE A 1 89 ? -6.437 6.751 -13.966 1.00 86.31 89 ILE A N 1
ATOM 720 C CA . ILE A 1 89 ? -6.784 5.844 -12.870 1.00 86.31 89 ILE A CA 1
ATOM 721 C C . ILE A 1 89 ? -7.235 6.664 -11.662 1.00 86.31 89 ILE A C 1
ATOM 723 O O . ILE A 1 89 ? -6.536 7.572 -11.220 1.00 86.31 89 ILE A O 1
ATOM 727 N N . GLU A 1 90 ? -8.390 6.318 -11.097 1.00 90.44 90 GLU A N 1
ATOM 728 C CA . GLU A 1 90 ? -8.811 6.838 -9.797 1.00 90.44 90 GLU A CA 1
ATOM 729 C C . GLU A 1 90 ? -8.045 6.103 -8.693 1.00 90.44 90 GLU A C 1
ATOM 731 O O . GLU A 1 90 ? -8.072 4.874 -8.620 1.00 90.44 90 GLU A O 1
ATOM 736 N N . TYR A 1 91 ? -7.345 6.852 -7.843 1.00 92.06 91 TYR A N 1
ATOM 737 C CA . TYR A 1 91 ? -6.535 6.306 -6.760 1.00 92.06 91 TYR A CA 1
ATOM 738 C C . TYR A 1 91 ? -6.755 7.076 -5.465 1.00 92.06 91 TYR A C 1
ATOM 740 O O . TYR A 1 91 ? -7.162 8.238 -5.466 1.00 92.06 91 TYR A O 1
ATOM 748 N N . VAL A 1 92 ? -6.432 6.430 -4.348 1.00 94.62 92 VAL A N 1
ATOM 749 C CA . VAL A 1 92 ? -6.514 7.040 -3.022 1.00 94.62 92 VAL A CA 1
ATOM 750 C C . VAL A 1 92 ? -5.130 7.390 -2.493 1.00 94.62 92 VAL A C 1
ATOM 752 O O . VAL A 1 92 ? -4.165 6.641 -2.667 1.00 94.62 92 VAL A O 1
ATOM 755 N N . ASN A 1 93 ? -5.038 8.521 -1.795 1.00 94.69 93 ASN A N 1
ATOM 756 C CA . ASN A 1 93 ? -3.927 8.784 -0.891 1.00 94.69 93 ASN A CA 1
ATOM 757 C C . ASN A 1 93 ? -4.300 8.212 0.491 1.00 94.69 93 ASN A C 1
ATOM 759 O O . ASN A 1 93 ? -5.259 8.693 1.105 1.00 94.69 93 ASN A O 1
ATOM 763 N N . PRO A 1 94 ? -3.574 7.199 0.996 1.00 93.69 94 PRO A N 1
ATOM 764 C CA . PRO A 1 94 ? -3.979 6.469 2.193 1.00 93.69 94 PRO A CA 1
ATOM 765 C C . PRO A 1 94 ? -3.968 7.341 3.453 1.00 93.69 94 PRO A C 1
ATOM 767 O O . PRO A 1 94 ? -4.820 7.169 4.324 1.00 93.69 94 PRO A O 1
ATOM 770 N N . ILE A 1 95 ? -3.056 8.318 3.532 1.00 91.31 95 ILE A N 1
ATOM 771 C CA . ILE A 1 95 ? -2.938 9.223 4.683 1.00 91.31 95 ILE A CA 1
ATOM 772 C C . ILE A 1 95 ? -4.175 10.114 4.785 1.00 91.31 95 ILE A C 1
ATOM 774 O O . ILE A 1 95 ? -4.621 10.418 5.887 1.00 91.31 95 ILE A O 1
ATOM 778 N N . THR A 1 96 ? -4.752 10.542 3.661 1.00 92.69 96 THR A N 1
ATOM 779 C CA . THR A 1 96 ? -5.951 11.389 3.676 1.00 92.69 96 THR A CA 1
ATOM 780 C C . THR A 1 96 ? -7.240 10.583 3.739 1.00 92.69 96 THR A C 1
ATOM 782 O O . THR A 1 96 ? -8.141 10.967 4.484 1.00 92.69 96 THR A O 1
ATOM 785 N N . GLU A 1 97 ? -7.321 9.484 2.986 1.00 94.06 97 GLU A N 1
ATOM 786 C CA . GLU A 1 97 ? -8.536 8.674 2.835 1.00 94.06 97 GLU A CA 1
ATOM 787 C C . GLU A 1 97 ? -8.859 7.888 4.110 1.00 94.06 97 GLU A C 1
ATOM 789 O O . GLU A 1 97 ? -10.011 7.829 4.536 1.00 94.06 97 GLU A O 1
ATOM 794 N N . PHE A 1 98 ? -7.843 7.321 4.767 1.00 94.00 98 PHE A N 1
ATOM 795 C CA . PHE A 1 98 ? -8.059 6.376 5.863 1.00 94.00 98 PHE A CA 1
ATOM 796 C C . PHE A 1 98 ? -7.747 6.939 7.256 1.00 94.00 98 PHE A C 1
ATOM 798 O O . PHE A 1 98 ? -7.822 6.209 8.240 1.00 94.00 98 PHE A O 1
ATOM 805 N N . LYS A 1 99 ? -7.452 8.241 7.384 1.00 90.19 99 LYS A N 1
ATOM 806 C CA . LYS A 1 99 ? -7.053 8.880 8.659 1.00 90.19 99 LYS A CA 1
ATOM 807 C C . LYS A 1 99 ? -8.019 8.685 9.829 1.00 90.19 99 LYS A C 1
ATOM 809 O O . LYS A 1 99 ? -7.615 8.808 10.979 1.00 90.19 99 LYS A O 1
ATOM 814 N N . SER A 1 100 ? -9.306 8.488 9.546 1.00 90.69 100 SER A N 1
ATOM 815 C CA . SER A 1 100 ? -10.349 8.338 10.564 1.00 90.69 100 SER A CA 1
ATOM 816 C C . SER A 1 100 ? -10.686 6.883 10.870 1.00 90.69 100 SER A C 1
ATOM 818 O O . SER A 1 100 ? -11.529 6.642 11.729 1.00 90.69 100 SER A O 1
ATOM 820 N N . MET A 1 101 ? -10.083 5.927 10.161 1.00 92.94 101 MET A N 1
ATOM 821 C CA . MET A 1 101 ? -10.315 4.506 10.389 1.00 92.94 101 MET A CA 1
ATOM 822 C C . MET A 1 101 ? -9.413 4.009 11.511 1.00 92.94 101 MET A C 1
ATOM 824 O O . MET A 1 101 ? -8.221 4.310 11.555 1.00 92.94 101 MET A O 1
ATOM 828 N N . SER A 1 102 ? -9.976 3.217 12.417 1.00 91.44 102 SER A N 1
ATOM 829 C CA . SER A 1 102 ? -9.168 2.468 13.370 1.00 91.44 102 SER A CA 1
ATOM 830 C C . SER A 1 102 ? -8.359 1.375 12.668 1.00 91.44 102 SER A C 1
ATOM 832 O O . SER A 1 102 ? -8.683 0.931 11.564 1.00 91.44 102 SER A O 1
ATOM 834 N N . ASN A 1 103 ? -7.331 0.887 13.363 1.00 92.94 103 ASN A N 1
ATOM 835 C CA . ASN A 1 103 ? -6.471 -0.196 12.898 1.00 92.94 103 ASN A CA 1
ATOM 836 C C . ASN A 1 103 ? -7.251 -1.409 12.366 1.00 92.94 103 ASN A C 1
ATOM 838 O O . ASN A 1 103 ? -7.013 -1.875 11.254 1.00 92.94 103 ASN A O 1
ATOM 842 N N . CYS A 1 104 ? -8.210 -1.895 13.159 1.00 92.12 104 CYS A N 1
ATOM 843 C CA . CYS A 1 104 ? -9.012 -3.064 12.817 1.00 92.12 104 CYS A CA 1
ATOM 844 C C . CYS A 1 104 ? -9.946 -2.792 11.634 1.00 92.12 104 CYS A C 1
ATOM 846 O O . CYS A 1 104 ? -10.138 -3.669 10.796 1.00 92.12 104 CYS A O 1
ATOM 848 N N . GLU A 1 105 ? -10.528 -1.593 11.551 1.00 93.88 105 GLU A N 1
ATOM 849 C CA . GLU A 1 105 ? -11.411 -1.222 10.442 1.00 93.88 105 GLU A CA 1
ATOM 850 C C . GLU A 1 105 ? -10.651 -1.187 9.120 1.00 93.88 105 GLU A C 1
ATOM 852 O O . GLU A 1 105 ? -11.099 -1.798 8.151 1.00 93.88 105 GLU A O 1
ATOM 857 N N . LEU A 1 106 ? -9.482 -0.538 9.085 1.00 95.06 106 LEU A N 1
ATOM 858 C CA . LEU A 1 106 ? -8.679 -0.470 7.869 1.00 95.06 106 LEU A CA 1
ATOM 859 C C . LEU A 1 106 ? -8.080 -1.836 7.506 1.00 95.06 106 LEU A C 1
ATOM 861 O O . LEU A 1 106 ? -8.095 -2.210 6.336 1.00 95.06 106 LEU A O 1
ATOM 865 N N . HIS A 1 107 ? -7.618 -2.617 8.488 1.00 94.81 107 HIS A N 1
ATOM 866 C CA . HIS A 1 107 ? -7.160 -3.991 8.257 1.00 94.81 107 HIS A CA 1
ATOM 867 C C . HIS A 1 107 ? -8.249 -4.846 7.595 1.00 94.81 107 HIS A C 1
ATOM 869 O O . HIS A 1 107 ? -8.002 -5.506 6.583 1.00 94.81 107 HIS A O 1
ATOM 875 N N . ASN A 1 108 ? -9.472 -4.796 8.130 1.00 93.31 108 ASN A N 1
ATOM 876 C CA . ASN A 1 108 ? -10.606 -5.525 7.572 1.00 93.31 108 ASN A CA 1
ATOM 877 C C . ASN A 1 108 ? -10.963 -5.012 6.175 1.00 93.31 108 ASN A C 1
ATOM 879 O O . ASN A 1 108 ? -11.171 -5.815 5.272 1.00 93.31 108 ASN A O 1
ATOM 883 N N . LEU A 1 109 ? -10.992 -3.691 5.977 1.00 92.69 109 LEU A N 1
ATOM 884 C CA . LEU A 1 109 ? -11.280 -3.086 4.680 1.00 92.69 109 LEU A CA 1
ATOM 885 C C . LEU A 1 109 ? -10.291 -3.557 3.607 1.00 92.69 109 LEU A C 1
ATOM 887 O O . LEU A 1 109 ? -10.716 -4.026 2.555 1.00 92.69 109 LEU A O 1
ATOM 891 N N . LEU A 1 110 ? -8.985 -3.468 3.874 1.00 94.44 110 LEU A N 1
ATOM 892 C CA . LEU A 1 110 ? -7.943 -3.883 2.930 1.00 94.44 110 LEU A CA 1
ATOM 893 C C . LEU A 1 110 ? -7.998 -5.387 2.649 1.00 94.44 110 LEU A C 1
ATOM 895 O O . LEU A 1 110 ? -7.848 -5.794 1.501 1.00 94.44 110 LEU A O 1
ATOM 899 N N . SER A 1 111 ? -8.294 -6.201 3.663 1.00 92.12 111 SER A N 1
ATOM 900 C CA . SER A 1 111 ? -8.430 -7.658 3.516 1.00 92.12 111 SER A CA 1
ATOM 901 C C . SER A 1 111 ? -9.618 -8.082 2.644 1.00 92.12 111 SER A C 1
ATOM 903 O O . SER A 1 111 ? -9.640 -9.206 2.145 1.00 92.12 111 SER A O 1
ATOM 905 N N . LEU A 1 112 ? -10.619 -7.213 2.461 1.00 91.00 112 LEU A N 1
ATOM 906 C CA . LEU A 1 112 ? -11.791 -7.494 1.627 1.00 91.00 112 LEU A CA 1
ATOM 907 C C . LEU A 1 112 ? -11.559 -7.198 0.139 1.00 91.00 112 LEU A C 1
ATOM 909 O O . LEU A 1 112 ? -12.295 -7.721 -0.705 1.00 91.00 112 LEU A O 1
ATOM 913 N N . TYR A 1 113 ? -10.554 -6.389 -0.208 1.00 90.50 113 TYR A N 1
ATOM 914 C CA . TYR A 1 113 ? -10.235 -6.117 -1.606 1.00 90.50 113 TYR A CA 1
ATOM 915 C C . TYR A 1 113 ? -9.597 -7.340 -2.258 1.00 90.50 113 TYR A C 1
ATOM 917 O O . TYR A 1 113 ? -8.561 -7.837 -1.828 1.00 90.50 113 TYR A O 1
ATOM 925 N N . LYS A 1 114 ? -10.196 -7.798 -3.360 1.00 85.38 114 LYS A N 1
ATOM 926 C CA . LYS A 1 114 ? -9.662 -8.928 -4.137 1.00 85.38 114 LYS A CA 1
ATOM 927 C C . LYS A 1 114 ? -8.377 -8.580 -4.873 1.00 85.38 114 LYS A C 1
ATOM 929 O O . LYS A 1 114 ? -7.578 -9.467 -5.152 1.00 85.38 114 LYS A O 1
ATOM 934 N N . ARG A 1 115 ? -8.239 -7.316 -5.274 1.00 90.56 115 ARG A N 1
ATOM 935 C CA . ARG A 1 115 ? -7.111 -6.814 -6.054 1.00 90.56 115 ARG A CA 1
ATOM 936 C C . ARG A 1 115 ? -6.723 -5.452 -5.520 1.00 90.56 115 ARG A C 1
ATOM 938 O O . ARG A 1 115 ? -7.554 -4.547 -5.471 1.00 90.56 115 ARG A O 1
ATOM 945 N N . ILE A 1 116 ? -5.466 -5.320 -5.133 1.00 94.81 116 ILE A N 1
ATOM 946 C CA . ILE A 1 116 ? -4.894 -4.052 -4.709 1.00 94.81 116 ILE A CA 1
ATOM 947 C C . ILE A 1 116 ? -3.759 -3.738 -5.664 1.00 94.81 116 ILE A C 1
ATOM 949 O O . ILE A 1 116 ? -2.976 -4.609 -6.043 1.00 94.81 116 ILE A O 1
ATOM 953 N N . TYR A 1 117 ? -3.709 -2.486 -6.084 1.00 94.56 117 TYR A N 1
ATOM 954 C CA . TYR A 1 117 ? -2.663 -1.963 -6.922 1.00 94.56 117 TYR A CA 1
ATOM 955 C C . TYR A 1 117 ? -1.970 -0.812 -6.214 1.00 94.56 117 TYR A C 1
ATOM 957 O O . TYR A 1 117 ? -2.621 0.102 -5.705 1.00 94.56 117 TYR A O 1
ATOM 965 N N . ILE A 1 118 ? -0.643 -0.848 -6.205 1.00 95.69 118 ILE A N 1
ATOM 966 C CA . ILE A 1 118 ? 0.177 0.243 -5.690 1.00 95.69 118 ILE A CA 1
ATOM 967 C C . ILE A 1 118 ? 0.658 1.090 -6.859 1.00 95.69 118 ILE A C 1
ATOM 969 O O . ILE A 1 118 ? 1.149 0.553 -7.852 1.00 95.69 118 ILE A O 1
ATOM 973 N N . ILE A 1 119 ? 0.516 2.405 -6.726 1.00 94.56 119 ILE A N 1
ATOM 974 C CA . ILE A 1 119 ? 1.015 3.413 -7.659 1.00 94.56 119 ILE A CA 1
ATOM 975 C C . ILE A 1 119 ? 2.151 4.172 -6.978 1.00 94.56 119 ILE A C 1
ATOM 977 O O . ILE A 1 119 ? 2.006 4.582 -5.828 1.00 94.56 119 ILE A O 1
ATOM 981 N N . THR A 1 120 ? 3.260 4.394 -7.681 1.00 92.44 120 THR A N 1
ATOM 982 C CA . THR A 1 120 ? 4.330 5.281 -7.201 1.00 92.44 120 THR A CA 1
ATOM 983 C C . THR A 1 120 ? 5.019 6.041 -8.328 1.00 92.44 120 THR A C 1
ATOM 985 O O . THR A 1 120 ? 4.915 5.662 -9.496 1.00 92.44 120 THR A O 1
ATOM 988 N N . ASP A 1 121 ? 5.772 7.072 -7.958 1.00 88.38 121 ASP A N 1
ATOM 989 C CA . ASP A 1 121 ? 6.670 7.813 -8.841 1.00 88.38 121 ASP A CA 1
ATOM 990 C C . ASP A 1 121 ? 7.876 6.977 -9.295 1.00 88.38 121 ASP A C 1
ATOM 992 O O . ASP A 1 121 ? 8.574 6.349 -8.493 1.00 88.38 121 ASP A O 1
ATOM 996 N N . ILE A 1 122 ? 8.232 7.079 -10.576 1.00 81.06 122 ILE A N 1
ATOM 997 C CA . ILE A 1 122 ? 9.534 6.611 -11.065 1.00 81.06 122 ILE A CA 1
ATOM 998 C C . ILE A 1 122 ? 10.638 7.485 -10.437 1.00 81.06 122 ILE A C 1
ATOM 1000 O O . ILE A 1 122 ? 10.617 8.709 -10.615 1.00 81.06 122 ILE A O 1
ATOM 1004 N N . PRO A 1 123 ? 11.640 6.903 -9.747 1.00 75.31 123 PRO A N 1
ATOM 1005 C CA . PRO A 1 123 ? 12.759 7.661 -9.202 1.00 75.31 123 PRO A CA 1
ATOM 1006 C C . PRO A 1 123 ? 13.467 8.467 -10.289 1.00 75.31 123 PRO A C 1
ATOM 1008 O O . PRO A 1 123 ? 13.701 7.972 -11.394 1.00 75.31 123 PRO A O 1
ATOM 1011 N N . LYS A 1 124 ? 13.885 9.696 -9.961 1.00 68.12 124 LYS A N 1
ATOM 1012 C CA . LYS A 1 124 ? 14.560 10.584 -10.922 1.00 68.12 124 LYS A CA 1
ATOM 1013 C C . LYS A 1 124 ? 15.795 9.944 -11.567 1.00 68.12 124 LYS A C 1
ATOM 1015 O O . LYS A 1 124 ? 16.045 10.197 -12.741 1.00 68.12 124 LYS A O 1
ATOM 1020 N N . SER A 1 125 ? 16.521 9.094 -10.835 1.00 65.44 125 SER A N 1
ATOM 1021 C CA . SER A 1 125 ? 17.695 8.361 -11.332 1.00 65.44 125 SER A CA 1
ATOM 1022 C C . SER A 1 125 ? 17.372 7.368 -12.457 1.00 65.44 125 SER A C 1
ATOM 1024 O O . SER A 1 125 ? 18.234 7.083 -13.282 1.00 65.44 125 SER A O 1
ATOM 1026 N N . LYS A 1 126 ? 16.129 6.881 -12.546 1.00 64.94 126 LYS A N 1
ATOM 1027 C CA . LYS A 1 126 ? 15.683 5.885 -13.534 1.00 64.94 126 LYS A CA 1
ATOM 1028 C C . LYS A 1 126 ? 14.918 6.496 -14.722 1.00 64.94 126 LYS A C 1
ATOM 1030 O O . LYS A 1 126 ? 14.523 5.773 -15.631 1.00 64.94 126 LYS A O 1
ATOM 1035 N N . LEU A 1 127 ? 14.751 7.823 -14.779 1.00 63.66 127 LEU A N 1
ATOM 1036 C CA . LEU A 1 127 ? 14.014 8.533 -15.844 1.00 63.66 127 LEU A CA 1
ATOM 1037 C C . LEU A 1 127 ? 14.777 8.682 -17.182 1.00 63.66 127 LEU A C 1
ATOM 1039 O O . LEU A 1 127 ? 14.309 9.388 -18.073 1.00 63.66 127 LEU A O 1
ATOM 1043 N N . ILE A 1 128 ? 15.932 8.034 -17.358 1.00 53.50 128 ILE A N 1
ATOM 1044 C CA . ILE A 1 128 ? 16.892 8.340 -18.439 1.00 53.50 128 ILE A CA 1
ATOM 1045 C C . ILE A 1 128 ? 16.376 7.980 -19.857 1.00 53.50 128 ILE A C 1
ATOM 1047 O O . ILE A 1 128 ? 16.936 8.446 -20.845 1.00 53.50 128 ILE A O 1
ATOM 1051 N N . SER A 1 129 ? 15.273 7.236 -20.008 1.00 52.41 129 SER A N 1
ATOM 1052 C CA . SER A 1 129 ? 14.798 6.766 -21.326 1.00 52.41 129 SER A CA 1
ATOM 1053 C C . SER A 1 129 ? 13.342 7.089 -21.695 1.00 52.41 129 SER A C 1
ATOM 1055 O O . SER A 1 129 ? 12.975 6.928 -22.862 1.00 52.41 129 SER A O 1
ATOM 1057 N N . ASN A 1 130 ? 12.505 7.585 -20.776 1.00 50.59 130 ASN A N 1
ATOM 1058 C CA . ASN A 1 130 ? 11.094 7.850 -21.082 1.00 50.59 130 ASN A CA 1
ATOM 1059 C C . ASN A 1 130 ? 10.898 9.269 -21.639 1.00 50.59 130 ASN A C 1
ATOM 1061 O O . ASN A 1 130 ? 10.833 10.249 -20.903 1.00 50.59 130 ASN A O 1
ATOM 1065 N N . LYS A 1 131 ? 10.765 9.365 -22.970 1.00 49.03 131 LYS A N 1
ATOM 1066 C CA . LYS A 1 131 ? 10.469 10.604 -23.721 1.00 49.03 131 LYS A CA 1
ATOM 1067 C C . LYS A 1 131 ? 9.097 11.226 -23.413 1.00 49.03 131 LYS A C 1
ATOM 1069 O O . LYS A 1 131 ? 8.827 12.327 -23.881 1.00 49.03 131 LYS A O 1
ATOM 1074 N N . ASP A 1 132 ? 8.245 10.548 -22.647 1.00 54.50 132 ASP A N 1
ATOM 1075 C CA . ASP A 1 132 ? 6.887 10.990 -22.337 1.00 54.50 132 ASP A CA 1
ATOM 1076 C C . ASP A 1 132 ? 6.763 11.323 -20.845 1.00 54.50 132 ASP A C 1
ATOM 1078 O O . ASP A 1 132 ? 6.618 10.452 -19.987 1.00 54.50 132 ASP A O 1
ATOM 1082 N N . SER A 1 133 ? 6.866 12.613 -20.525 1.00 54.31 133 SER A N 1
ATOM 1083 C CA . SER A 1 133 ? 6.841 13.136 -19.156 1.00 54.31 133 SER A CA 1
ATOM 1084 C C . SER A 1 133 ? 5.490 12.967 -18.448 1.00 54.31 133 SER A C 1
ATOM 1086 O O . SER A 1 133 ? 5.421 13.226 -17.244 1.00 54.31 133 SER A O 1
ATOM 1088 N N . SER A 1 134 ? 4.447 12.532 -19.164 1.00 55.09 134 SER A N 1
ATOM 1089 C CA . SER A 1 134 ? 3.130 12.183 -18.616 1.00 55.09 134 SER A CA 1
ATOM 1090 C C . SER A 1 134 ? 3.104 10.791 -17.959 1.00 55.09 134 SER A C 1
ATOM 1092 O O . SER A 1 134 ? 2.327 10.548 -17.038 1.00 55.09 134 SER A O 1
ATOM 1094 N N . LYS A 1 135 ? 4.019 9.893 -18.350 1.00 62.03 135 LYS A N 1
ATOM 1095 C CA . LYS A 1 135 ? 4.093 8.488 -17.911 1.00 62.03 135 LYS A CA 1
ATOM 1096 C C . LYS A 1 135 ? 5.132 8.276 -16.809 1.00 62.03 135 LYS A C 1
ATOM 1098 O O . LYS A 1 135 ? 6.087 7.513 -16.958 1.00 62.03 135 LYS A O 1
ATOM 1103 N N . LYS A 1 136 ? 4.984 9.022 -15.713 1.00 76.31 136 LYS A N 1
ATOM 1104 C CA . LYS A 1 136 ? 5.947 9.050 -14.593 1.00 76.31 136 LYS A CA 1
ATOM 1105 C C . LYS A 1 136 ? 5.626 8.101 -13.447 1.00 76.31 136 LYS A C 1
ATOM 1107 O O . LYS A 1 136 ? 6.345 8.118 -12.453 1.00 76.31 136 LYS A O 1
ATOM 1112 N N . HIS A 1 137 ? 4.592 7.280 -13.587 1.00 89.06 137 HIS A N 1
ATOM 1113 C CA . HIS A 1 137 ? 4.135 6.420 -12.509 1.00 89.06 137 HIS A CA 1
ATOM 1114 C C . HIS A 1 137 ? 4.214 4.957 -12.904 1.00 89.06 137 HIS A C 1
ATOM 1116 O O . HIS A 1 137 ? 4.032 4.597 -14.070 1.00 89.06 137 HIS A O 1
ATOM 1122 N N . ILE A 1 138 ? 4.484 4.121 -11.911 1.00 90.44 138 ILE A N 1
ATOM 1123 C CA . ILE A 1 138 ? 4.483 2.674 -12.049 1.00 90.44 138 ILE A CA 1
ATOM 1124 C C . ILE A 1 138 ? 3.364 2.095 -11.195 1.00 90.44 138 ILE A C 1
ATOM 1126 O O . ILE A 1 138 ? 3.133 2.537 -10.071 1.00 90.44 138 ILE A O 1
ATOM 1130 N N . LEU A 1 139 ? 2.680 1.109 -11.768 1.00 91.44 139 LEU A N 1
ATOM 1131 C CA . LEU A 1 139 ? 1.604 0.339 -11.171 1.00 91.44 139 LEU A CA 1
ATOM 1132 C C . LEU A 1 139 ? 2.077 -1.092 -10.894 1.00 91.44 139 LEU A C 1
ATOM 1134 O O . LEU A 1 139 ? 2.507 -1.795 -11.816 1.00 91.44 139 LEU A O 1
ATOM 1138 N N . TRP A 1 140 ? 1.918 -1.554 -9.656 1.00 91.75 140 TRP A N 1
ATOM 1139 C CA . TRP A 1 140 ? 2.126 -2.952 -9.270 1.00 91.75 140 TRP A CA 1
ATOM 1140 C C . TRP A 1 140 ? 0.829 -3.579 -8.805 1.00 91.75 140 TRP A C 1
ATOM 1142 O O . TRP A 1 140 ? 0.081 -2.959 -8.059 1.00 91.75 140 TRP A O 1
ATOM 1152 N N . TYR A 1 141 ? 0.600 -4.828 -9.196 1.00 91.44 141 TYR A N 1
ATOM 1153 C CA . TYR A 1 141 ? -0.373 -5.681 -8.528 1.00 91.44 141 TYR A CA 1
ATOM 1154 C C . TYR A 1 141 ? 0.227 -6.196 -7.220 1.00 91.44 141 TYR A C 1
ATOM 1156 O O . TYR A 1 141 ? 1.371 -6.657 -7.217 1.00 91.44 141 TYR A O 1
ATOM 1164 N N . THR A 1 142 ? -0.526 -6.112 -6.126 1.00 92.31 142 THR A N 1
ATOM 1165 C CA . THR A 1 142 ? -0.041 -6.479 -4.798 1.00 92.31 142 THR A CA 1
ATOM 1166 C C . THR A 1 142 ? -1.055 -7.283 -4.004 1.00 92.31 142 THR A C 1
ATOM 1168 O O . THR A 1 142 ? -2.263 -7.239 -4.242 1.00 92.31 142 THR A O 1
ATOM 1171 N N . ASN A 1 143 ? -0.531 -8.005 -3.018 1.00 91.44 143 ASN A N 1
ATOM 1172 C CA . ASN A 1 143 ? -1.315 -8.695 -2.010 1.00 91.44 143 ASN A CA 1
ATOM 1173 C C . ASN 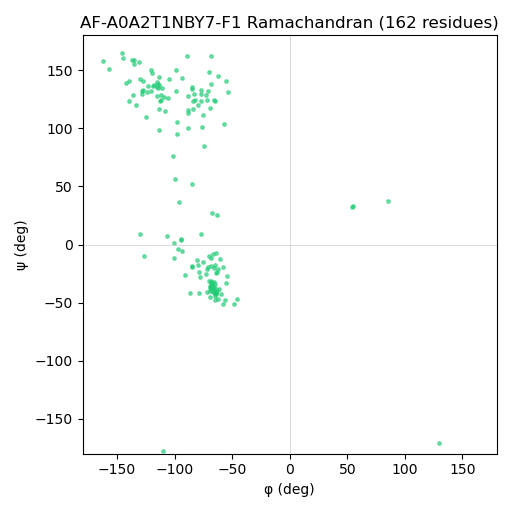A 1 143 ? -1.098 -8.020 -0.658 1.00 91.44 143 ASN A C 1
ATOM 1175 O O . ASN A 1 143 ? 0.038 -7.822 -0.226 1.00 91.44 143 ASN A O 1
ATOM 1179 N N . TYR A 1 144 ? -2.185 -7.671 0.021 1.00 94.62 144 TYR A N 1
ATOM 1180 C CA . TYR A 1 144 ? -2.113 -7.152 1.381 1.00 94.62 144 TYR A CA 1
ATOM 1181 C C . TYR A 1 144 ? -1.570 -8.233 2.329 1.00 94.62 144 TYR A C 1
ATOM 1183 O O . TYR A 1 144 ? -2.117 -9.333 2.385 1.00 94.62 144 TYR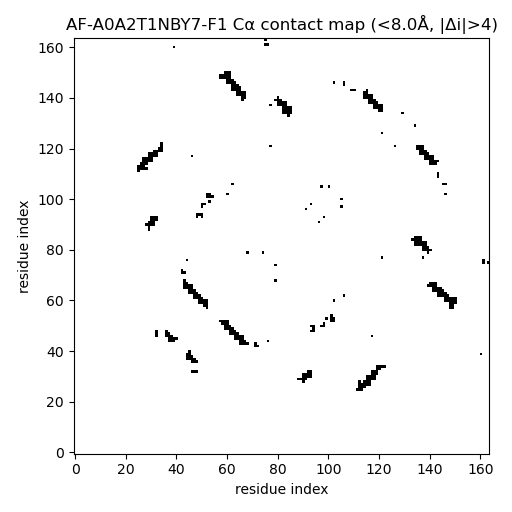 A O 1
ATOM 1191 N N . ASN A 1 145 ? -0.477 -7.936 3.042 1.00 91.75 145 ASN A N 1
ATOM 1192 C CA . ASN A 1 145 ? 0.218 -8.908 3.899 1.00 91.75 145 ASN A CA 1
ATOM 1193 C C . ASN A 1 145 ? -0.114 -8.752 5.394 1.00 91.75 145 ASN A C 1
ATOM 1195 O O . ASN A 1 145 ? 0.198 -9.638 6.188 1.00 91.75 145 ASN A O 1
ATOM 1199 N N . GLY A 1 146 ? -0.766 -7.648 5.769 1.00 93.25 146 GLY A N 1
ATOM 1200 C CA . GLY A 1 146 ? -1.178 -7.377 7.138 1.00 93.25 146 GLY A CA 1
ATOM 1201 C C . GLY A 1 146 ? -0.771 -5.996 7.638 1.00 93.25 146 GLY A C 1
ATOM 1202 O O . GLY A 1 146 ? -0.327 -5.122 6.888 1.00 93.25 146 GLY A O 1
ATOM 1203 N N . THR A 1 147 ? -0.970 -5.804 8.940 1.00 93.94 147 THR A N 1
ATOM 1204 C CA . THR A 1 147 ? -0.685 -4.549 9.637 1.00 93.94 147 THR A CA 1
ATOM 1205 C C . THR A 1 147 ? 0.188 -4.797 10.850 1.00 93.94 147 THR A C 1
ATOM 1207 O O . THR A 1 147 ? -0.015 -5.768 11.578 1.00 93.94 147 THR A O 1
ATOM 1210 N N . GLN A 1 148 ? 1.130 -3.891 11.093 1.00 93.06 148 GLN A N 1
ATOM 1211 C CA . GLN A 1 148 ? 1.964 -3.894 12.291 1.00 93.06 148 GLN A CA 1
ATOM 1212 C C . GLN A 1 148 ? 1.956 -2.510 12.936 1.00 93.06 148 GLN A C 1
ATOM 1214 O O . GLN A 1 148 ? 1.955 -1.490 12.248 1.00 93.06 148 GLN A O 1
ATOM 1219 N N . LYS A 1 149 ? 1.947 -2.470 14.267 1.00 91.69 149 LYS A N 1
ATOM 1220 C CA . LYS A 1 149 ? 1.971 -1.225 15.043 1.00 91.69 149 LYS A CA 1
ATOM 1221 C C . LYS A 1 149 ? 3.406 -0.862 15.416 1.00 91.69 149 LYS A C 1
ATOM 1223 O O . LYS A 1 149 ? 4.194 -1.755 15.709 1.00 91.69 149 LYS A O 1
ATOM 1228 N N . ASP A 1 150 ? 3.717 0.431 15.412 1.00 85.94 150 ASP A N 1
ATOM 1229 C CA . ASP A 1 150 ? 4.981 1.012 15.897 1.00 85.94 150 ASP A CA 1
ATOM 1230 C C . ASP A 1 150 ? 6.258 0.438 15.273 1.00 85.94 150 ASP A C 1
ATOM 1232 O O . ASP A 1 150 ? 7.318 0.379 15.896 1.00 85.94 150 ASP A O 1
ATOM 1236 N N . VAL A 1 151 ? 6.173 0.049 14.002 1.00 82.94 151 VAL A N 1
ATOM 1237 C CA . VAL A 1 151 ? 7.352 -0.320 13.222 1.00 82.94 151 VAL A CA 1
ATOM 1238 C C . VAL A 1 151 ? 7.974 0.940 12.646 1.00 82.94 151 VAL A C 1
ATOM 1240 O O . VAL A 1 151 ? 7.325 1.694 11.923 1.00 82.94 151 VAL A O 1
ATOM 1243 N N . VAL A 1 152 ? 9.249 1.145 12.962 1.00 74.31 152 VAL A N 1
ATOM 1244 C CA . VAL A 1 152 ? 10.095 2.156 12.333 1.00 74.31 152 VAL A CA 1
ATOM 1245 C C . VAL A 1 152 ? 11.086 1.423 11.446 1.00 74.31 152 VAL A C 1
ATOM 1247 O O . VAL A 1 152 ? 11.933 0.674 11.934 1.00 74.31 152 VAL A O 1
ATOM 1250 N N . HIS A 1 153 ? 10.986 1.632 10.137 1.00 68.19 153 HIS A N 1
ATOM 1251 C CA . HIS A 1 153 ? 11.957 1.092 9.197 1.00 68.19 153 HIS A CA 1
ATOM 1252 C C . HIS A 1 153 ? 13.232 1.929 9.262 1.00 68.19 153 HIS A C 1
ATOM 1254 O O . HIS A 1 153 ? 13.307 3.032 8.724 1.00 68.19 153 HIS A O 1
ATOM 1260 N N . THR A 1 154 ? 14.242 1.414 9.956 1.00 60.59 154 THR A N 1
ATOM 1261 C CA . THR A 1 154 ? 15.584 1.983 9.919 1.00 60.59 154 THR A CA 1
ATOM 1262 C C . THR A 1 154 ? 16.299 1.430 8.695 1.00 60.59 154 THR A C 1
ATOM 1264 O O . THR A 1 154 ? 16.516 0.226 8.564 1.00 60.59 154 THR A O 1
ATOM 1267 N N . ASN A 1 155 ? 16.654 2.309 7.761 1.00 51.44 155 ASN A N 1
ATOM 1268 C CA . ASN A 1 155 ? 17.471 1.918 6.622 1.00 51.44 155 ASN A CA 1
ATOM 1269 C C . ASN A 1 155 ? 18.919 1.730 7.112 1.00 51.44 155 ASN A C 1
ATOM 1271 O O . ASN A 1 155 ? 19.714 2.667 7.112 1.00 51.44 155 ASN A O 1
ATOM 1275 N N . ILE A 1 156 ? 19.233 0.543 7.642 1.00 46.81 156 ILE A N 1
ATOM 1276 C CA . ILE A 1 156 ? 20.564 0.217 8.195 1.00 46.81 156 ILE A CA 1
ATOM 1277 C C . ILE A 1 156 ? 21.617 0.143 7.074 1.00 46.81 156 ILE A C 1
ATOM 1279 O O . ILE A 1 156 ? 22.812 0.313 7.312 1.00 46.81 156 ILE A O 1
ATOM 1283 N N . THR A 1 157 ? 21.182 -0.016 5.827 1.00 40.66 157 THR A N 1
ATOM 1284 C CA . THR A 1 157 ? 22.008 0.130 4.633 1.00 40.66 157 THR A CA 1
ATOM 1285 C C . THR A 1 157 ? 21.803 1.524 4.053 1.00 40.66 157 THR A C 1
ATOM 1287 O O . THR A 1 157 ? 20.804 1.783 3.394 1.00 40.66 157 THR A O 1
ATOM 1290 N N . GLY A 1 158 ? 22.769 2.428 4.222 1.00 37.25 158 GLY A N 1
ATOM 1291 C CA . GLY A 1 158 ? 22.822 3.722 3.519 1.00 37.25 158 GLY A CA 1
ATOM 1292 C C . GLY A 1 158 ? 22.961 3.623 1.987 1.00 37.25 158 GLY A C 1
ATOM 1293 O O . GLY A 1 158 ? 23.488 4.533 1.357 1.00 37.25 158 GLY A O 1
ATOM 1294 N N . GLN A 1 159 ? 22.524 2.517 1.386 1.00 38.03 159 GLN A N 1
ATOM 1295 C CA . GLN A 1 159 ? 22.449 2.274 -0.042 1.00 38.03 159 GLN A CA 1
ATOM 1296 C C . GLN A 1 159 ? 21.013 1.880 -0.361 1.00 38.03 159 GLN A C 1
ATOM 1298 O O . GLN A 1 159 ? 20.538 0.801 -0.011 1.00 38.03 159 GLN A O 1
ATOM 1303 N N . ASN A 1 160 ? 20.316 2.789 -1.036 1.00 40.62 160 ASN A N 1
ATOM 1304 C CA . ASN A 1 160 ? 19.135 2.440 -1.795 1.00 40.62 160 ASN A CA 1
ATOM 1305 C C . ASN A 1 160 ? 19.558 1.374 -2.816 1.00 40.62 160 ASN A C 1
ATOM 1307 O O . ASN A 1 160 ? 20.115 1.716 -3.854 1.00 40.62 160 ASN A O 1
ATOM 1311 N N . PHE A 1 161 ? 19.233 0.102 -2.585 1.00 41.53 161 PHE A N 1
ATOM 1312 C CA . PHE A 1 161 ? 19.281 -0.947 -3.620 1.00 41.53 161 PHE A CA 1
ATOM 1313 C C . PHE A 1 161 ? 18.218 -0.728 -4.726 1.00 41.53 161 PHE A C 1
ATOM 1315 O O . PHE A 1 161 ? 17.746 -1.659 -5.369 1.00 41.53 161 PHE A O 1
ATOM 1322 N N . ILE A 1 162 ? 17.819 0.528 -4.941 1.00 43.69 162 ILE A N 1
ATOM 1323 C CA . ILE A 1 162 ? 17.063 0.996 -6.101 1.00 43.69 162 ILE A CA 1
ATOM 1324 C C . ILE A 1 162 ? 18.009 1.197 -7.300 1.00 43.69 162 ILE A C 1
ATOM 1326 O O . ILE A 1 162 ? 17.548 1.227 -8.443 1.00 43.69 162 ILE A O 1
ATOM 1330 N N . ASP A 1 163 ? 19.321 1.282 -7.067 1.00 39.78 163 ASP A N 1
ATOM 1331 C CA . ASP A 1 163 ? 20.322 1.462 -8.115 1.00 39.78 163 ASP A CA 1
ATOM 1332 C C . ASP A 1 163 ? 21.032 0.148 -8.471 1.00 39.78 163 ASP A C 1
ATOM 1334 O O . ASP A 1 163 ? 22.190 -0.040 -8.126 1.00 39.78 163 ASP A O 1
ATOM 1338 N N . GLU A 1 164 ? 20.338 -0.717 -9.218 1.00 38.34 164 GLU A N 1
ATOM 1339 C CA . GLU A 1 164 ? 20.894 -1.422 -10.392 1.00 38.34 164 GLU A CA 1
ATOM 1340 C C . GLU A 1 164 ? 19.866 -1.404 -11.533 1.00 38.34 164 GLU A C 1
ATOM 1342 O O . GLU A 1 164 ? 18.646 -1.598 -11.295 1.00 38.34 164 GLU A O 1
#

Mean predicted aligned error: 11.14 Å

Nearest PDB structures (foldseek):
  2e3r-assembly1_A  TM=2.151E-01  e=7.127E-01  Homo sapiens
  2z9z-assembly1_A  TM=2.106E-01  e=2.217E+00  Homo sapiens
  2e3p-assembly2_B  TM=1.926E-01  e=1.723E+00  Homo sapiens
  2e3r-assembly2_B  TM=1.914E-01  e=2.515E+00  Homo sapiens
  4to7-assembly1_A-2  TM=2.018E-01  e=8.334E+00  Chlamydomonas reinhardtii

Solvent-accessible surface area (backbone atoms only — not comparable to full-atom values): 9839 Å² total; per-residue (Å²): 114,75,67,60,54,53,53,54,51,52,51,54,52,52,55,54,51,55,54,49,50,61,66,72,67,40,60,64,45,41,37,51,40,65,65,82,41,54,45,84,56,91,84,39,39,33,41,42,53,68,40,74,39,82,56,84,93,41,69,27,38,34,42,36,28,38,42,80,64,92,69,51,93,80,54,46,75,81,77,73,35,46,77,35,53,64,93,80,55,84,64,41,51,57,64,74,74,46,63,86,52,47,73,68,56,47,53,53,55,58,70,63,38,80,34,37,30,43,33,28,60,62,54,80,89,72,53,86,76,67,91,51,85,69,52,47,29,35,40,35,66,36,44,79,75,51,73,45,70,65,78,75,89,73,74,84,59,94,59,75,86,76,78,110

Organism: NCBI:txid1266046

Sequence (164 aa):
MKKSIIIISLLLVSVLVTAQDKIRNSNELYIYIENTNFISGVLSYNAYFSIPSIDKRFQGDNYYFNIDYRGLDYKSLFSLGNVIDINTIEYVNPITEFKSMSNCELHNLLSLYKRIYIITDIPKSKLISNKDSSKKHILWYTNYNGTQKDVVHTNITGQNFIDE